Protein AF-A0AAW2FEB3-F1 (afdb_monomer)

Radius of gyration: 21.25 Å; Cα contacts (8 Å, |Δi|>4): 295; chains: 1; bounding box: 50×71×47 Å

Nearest PDB structures (foldseek):
  5yyl-assembly1_A-2  TM=8.323E-01  e=3.373E-07  Apis mellifera
  7asd-assembly1_AA  TM=8.316E-01  e=3.373E-07  Apis mellifera
  5yyl-assembly1_B-2  TM=7.755E-01  e=3.195E-07  Apis mellifera

Structure (mmCIF, N/CA/C/O backbone):
data_AF-A0AAW2FEB3-F1
#
_entry.id   AF-A0AAW2FEB3-F1
#
loop_
_atom_site.group_PDB
_atom_site.id
_atom_site.type_symbol
_atom_site.label_atom_id
_atom_site.label_alt_id
_atom_site.label_comp_id
_atom_site.label_asym_id
_atom_site.label_entity_id
_atom_site.label_seq_id
_atom_site.pdbx_PDB_ins_code
_atom_site.Cartn_x
_atom_site.Cartn_y
_atom_site.Cartn_z
_atom_site.occupancy
_atom_site.B_iso_or_equiv
_atom_site.auth_seq_id
_atom_site.auth_comp_id
_atom_site.auth_asym_id
_atom_site.auth_atom_id
_atom_site.pdbx_PDB_model_num
ATOM 1 N N . MET A 1 1 ? -29.440 -38.783 27.627 1.00 61.59 1 MET A N 1
ATOM 2 C CA . MET A 1 1 ? -28.181 -38.259 27.038 1.00 61.59 1 MET A CA 1
ATOM 3 C C . MET A 1 1 ? -28.229 -38.064 25.518 1.00 61.59 1 MET A C 1
ATOM 5 O O . MET A 1 1 ? -27.729 -37.051 25.059 1.00 61.59 1 MET A O 1
ATOM 9 N N . LYS A 1 2 ? -28.864 -38.948 24.732 1.00 59.03 2 LYS A N 1
ATOM 10 C CA . LYS A 1 2 ? -28.887 -38.877 23.252 1.00 59.03 2 LYS A CA 1
ATOM 11 C C . LYS A 1 2 ? -29.482 -37.581 22.659 1.00 59.03 2 LYS A C 1
ATOM 13 O O . LYS A 1 2 ? -28.965 -37.067 21.678 1.00 59.03 2 LYS A O 1
ATOM 18 N N . TYR A 1 3 ? -30.516 -37.020 23.289 1.00 73.56 3 TYR A N 1
ATOM 19 C CA . TYR A 1 3 ? -31.164 -35.779 22.830 1.00 73.56 3 TYR A CA 1
ATOM 20 C C . TYR A 1 3 ? -30.411 -34.502 23.216 1.00 73.56 3 TYR A C 1
ATOM 22 O O . TYR A 1 3 ? -30.555 -33.488 22.548 1.00 73.56 3 TYR A O 1
ATOM 30 N N . LEU A 1 4 ? -29.564 -34.556 24.248 1.00 72.19 4 LEU A N 1
ATOM 31 C CA . LEU A 1 4 ? -28.765 -33.406 24.680 1.00 72.19 4 LEU A CA 1
ATOM 32 C C . LEU A 1 4 ? -27.744 -33.014 23.601 1.00 72.19 4 LEU A C 1
ATOM 34 O O . LEU A 1 4 ? -27.528 -31.834 23.353 1.00 72.19 4 LEU A O 1
ATOM 38 N N . LEU A 1 5 ? -27.182 -34.016 22.915 1.00 71.50 5 LEU A N 1
ATOM 39 C CA . LEU A 1 5 ? -26.252 -33.822 21.803 1.00 71.50 5 LEU A CA 1
ATOM 40 C C . LEU A 1 5 ? -26.945 -33.183 20.585 1.00 71.50 5 LEU A C 1
ATOM 42 O O . LEU A 1 5 ? -26.387 -32.292 19.957 1.00 71.50 5 LEU A O 1
ATOM 46 N N . LEU A 1 6 ? -28.180 -33.599 20.281 1.00 72.31 6 LEU A N 1
ATOM 47 C CA . LEU A 1 6 ? -28.976 -33.053 19.172 1.00 72.31 6 LEU A CA 1
ATOM 48 C C . LEU A 1 6 ? -29.399 -31.600 19.423 1.00 72.31 6 LEU A C 1
ATOM 50 O O . LEU A 1 6 ? -29.325 -30.776 18.514 1.00 72.31 6 LEU A O 1
ATOM 54 N N . ILE A 1 7 ? -29.780 -31.273 20.661 1.00 77.38 7 ILE A N 1
ATOM 55 C CA . ILE A 1 7 ? -30.139 -29.905 21.060 1.00 77.38 7 ILE A CA 1
ATOM 56 C C . ILE A 1 7 ? -28.916 -28.980 20.951 1.00 77.38 7 ILE A C 1
ATOM 58 O O . ILE A 1 7 ? -29.020 -27.899 20.373 1.00 77.38 7 ILE A O 1
ATOM 62 N N . LEU A 1 8 ? -27.739 -29.431 21.401 1.00 69.56 8 LEU A N 1
ATOM 63 C CA . LEU A 1 8 ? -26.475 -28.699 21.248 1.00 69.56 8 LEU A CA 1
ATOM 64 C C . LEU A 1 8 ? -26.122 -28.433 19.777 1.00 69.56 8 LEU A C 1
ATOM 66 O O . LEU A 1 8 ? -25.775 -27.308 19.436 1.00 69.56 8 LEU A O 1
ATOM 70 N N . VAL A 1 9 ? -26.268 -29.424 18.893 1.00 71.69 9 VAL A N 1
ATOM 71 C CA . VAL A 1 9 ? -25.989 -29.255 17.454 1.00 71.69 9 VAL A CA 1
ATOM 72 C C . VAL A 1 9 ? -26.971 -28.278 16.799 1.00 71.69 9 VAL A C 1
ATOM 74 O O . VAL A 1 9 ? -26.548 -27.410 16.040 1.00 71.69 9 VAL A O 1
ATOM 77 N N . SER A 1 10 ? -28.264 -28.349 17.130 1.00 68.44 10 SER A N 1
ATOM 78 C CA . SER A 1 10 ? -29.254 -27.396 16.603 1.00 68.44 10 SER A CA 1
ATOM 79 C C . SER A 1 10 ? -29.010 -25.956 17.066 1.00 68.44 10 SER A C 1
ATOM 81 O O . SER A 1 10 ? -29.185 -25.026 16.281 1.00 68.44 10 SER A O 1
ATOM 83 N N . ALA A 1 11 ? -28.535 -25.764 18.301 1.00 64.88 11 ALA A N 1
ATOM 84 C CA . ALA A 1 11 ? -28.189 -24.447 18.823 1.00 64.88 11 ALA A CA 1
ATOM 85 C C . ALA A 1 11 ? -26.969 -23.843 18.104 1.00 64.88 11 ALA A C 1
ATOM 87 O O . ALA A 1 11 ? -26.949 -22.641 17.871 1.00 64.88 11 ALA A O 1
ATOM 88 N N . ILE A 1 12 ? -25.994 -24.666 17.692 1.00 62.31 12 ILE A N 1
ATOM 89 C CA . ILE A 1 12 ? -24.826 -24.217 16.910 1.00 62.31 12 ILE A CA 1
ATOM 90 C C . ILE A 1 12 ? -25.238 -23.754 15.506 1.00 62.31 12 ILE A C 1
ATOM 92 O O . ILE A 1 12 ? -24.728 -22.750 15.025 1.00 62.31 12 ILE A O 1
ATOM 96 N N . VAL A 1 13 ? -26.189 -24.439 14.864 1.00 63.31 13 VAL A N 1
ATOM 97 C CA . VAL A 1 13 ? -26.695 -24.056 13.530 1.00 63.31 13 VAL A CA 1
ATOM 98 C C . VAL A 1 13 ? -27.596 -22.814 13.597 1.00 63.31 13 VAL A C 1
ATOM 100 O O . VAL A 1 13 ? -27.619 -22.016 12.666 1.00 63.31 13 VAL A O 1
ATOM 103 N N . ALA A 1 14 ? -28.307 -22.613 14.711 1.00 62.12 14 ALA A N 1
ATOM 104 C CA . ALA A 1 14 ? -29.124 -21.422 14.949 1.00 62.12 14 ALA A CA 1
ATOM 105 C C . ALA A 1 14 ? -28.299 -20.165 15.293 1.00 62.12 14 ALA A C 1
ATOM 107 O O . ALA A 1 14 ? -28.830 -19.054 15.243 1.00 62.12 14 ALA A O 1
ATOM 108 N N . LEU A 1 15 ? -27.004 -20.311 15.601 1.00 60.12 15 LEU A N 1
ATOM 109 C CA . LEU A 1 15 ? -26.054 -19.209 15.782 1.00 60.12 15 LEU A CA 1
ATOM 110 C C . LEU A 1 15 ? -25.613 -18.621 14.424 1.00 60.12 15 LEU A C 1
ATOM 112 O O . LEU A 1 15 ? -24.431 -18.542 14.123 1.00 60.12 15 LEU A O 1
ATOM 116 N N . GLY A 1 16 ? -26.591 -18.168 13.639 1.00 59.41 16 GLY A N 1
ATOM 117 C CA . GLY A 1 16 ? -26.490 -16.979 12.792 1.00 59.41 16 GLY A CA 1
ATOM 118 C C . GLY A 1 16 ? -25.723 -17.075 11.469 1.00 59.41 16 GLY A C 1
ATOM 119 O O . GLY A 1 16 ? -24.513 -17.277 11.425 1.00 59.41 16 GLY A O 1
ATOM 120 N N . ASP A 1 17 ? -26.423 -16.727 10.387 1.00 66.38 17 ASP A N 1
ATOM 121 C CA . ASP A 1 17 ? -25.815 -16.252 9.143 1.00 66.38 17 ASP A CA 1
ATOM 122 C C . ASP A 1 17 ? -24.979 -14.990 9.418 1.00 66.38 17 ASP A C 1
ATOM 124 O O . ASP A 1 17 ? -25.506 -13.880 9.553 1.00 66.38 17 ASP A O 1
ATOM 128 N N . VAL A 1 18 ? -23.655 -15.133 9.486 1.00 69.44 18 VAL A N 1
ATOM 129 C CA . VAL A 1 18 ? -22.745 -13.983 9.480 1.00 69.44 18 VAL A CA 1
ATOM 130 C C . VAL A 1 18 ? -22.786 -13.363 8.084 1.00 69.44 18 VAL A C 1
ATOM 132 O O . VAL A 1 18 ? -22.138 -13.833 7.149 1.00 69.44 18 VAL A O 1
ATOM 135 N N . LYS A 1 19 ? -23.568 -12.292 7.923 1.00 72.94 19 LYS A N 1
ATOM 136 C CA . LYS A 1 19 ? -23.600 -11.516 6.678 1.00 72.94 19 LYS A CA 1
ATOM 137 C C . LYS A 1 19 ? -22.314 -10.704 6.549 1.00 72.94 19 LYS A C 1
ATOM 139 O O . LYS A 1 19 ? -22.147 -9.677 7.203 1.00 72.94 19 LYS A O 1
ATOM 144 N N . LEU A 1 20 ? -21.411 -11.161 5.685 1.00 76.75 20 LEU A N 1
ATOM 145 C CA . LEU A 1 20 ? -20.226 -10.402 5.306 1.00 76.75 20 LEU A CA 1
ATOM 146 C C . LEU A 1 20 ? -20.641 -9.216 4.424 1.00 76.75 20 LEU A C 1
ATOM 148 O O . LEU A 1 20 ? -21.077 -9.401 3.289 1.00 76.75 20 LEU A O 1
ATOM 152 N N . ASN A 1 21 ? -20.489 -7.997 4.938 1.00 85.00 21 ASN A N 1
ATOM 153 C CA . ASN A 1 21 ? -20.654 -6.789 4.137 1.00 85.00 21 ASN A CA 1
ATOM 154 C C . ASN A 1 21 ? -19.343 -6.481 3.400 1.00 85.00 21 ASN A C 1
ATOM 156 O O . ASN A 1 21 ? -18.383 -6.000 4.006 1.00 85.00 21 ASN A O 1
ATOM 160 N N . VAL A 1 22 ? -19.285 -6.785 2.103 1.00 84.50 22 VAL A N 1
ATOM 161 C CA . VAL A 1 22 ? -18.103 -6.516 1.274 1.00 84.50 22 VAL A CA 1
ATOM 162 C C . VAL A 1 22 ? -18.060 -5.027 0.939 1.00 84.50 22 VAL A C 1
ATOM 164 O O . VAL A 1 22 ? -18.806 -4.556 0.087 1.00 84.50 22 VAL A O 1
ATOM 167 N N . VAL A 1 23 ? -17.179 -4.289 1.616 1.00 89.44 23 VAL A N 1
ATOM 168 C CA . VAL A 1 23 ? -17.014 -2.838 1.412 1.00 89.44 23 VAL A CA 1
ATOM 169 C C . VAL A 1 23 ? -16.147 -2.537 0.189 1.00 89.44 23 VAL A C 1
ATOM 171 O O . VAL A 1 23 ? -16.434 -1.609 -0.559 1.00 89.44 23 VAL A O 1
ATOM 174 N N . PHE A 1 24 ? -15.105 -3.339 -0.035 1.00 90.94 24 PHE A N 1
ATOM 175 C CA . PHE A 1 24 ? -14.200 -3.193 -1.169 1.00 90.94 24 PHE A CA 1
ATOM 176 C C . PHE A 1 24 ? -13.858 -4.551 -1.772 1.00 90.94 24 PHE A C 1
ATOM 178 O O . PHE A 1 24 ? -13.817 -5.564 -1.069 1.00 90.94 24 PHE A O 1
ATOM 185 N N . LYS A 1 25 ? -13.592 -4.565 -3.078 1.00 92.69 25 LYS A N 1
ATOM 186 C CA . LYS A 1 25 ? -13.253 -5.772 -3.826 1.00 92.69 25 LYS A CA 1
ATOM 187 C C . LYS A 1 25 ? -12.172 -5.465 -4.852 1.00 92.69 25 LYS A C 1
ATOM 189 O O . LYS A 1 25 ? -12.254 -4.457 -5.550 1.00 92.69 25 LYS A O 1
ATOM 194 N N . TRP A 1 26 ? -11.218 -6.384 -4.970 1.00 94.44 26 TRP A N 1
ATOM 195 C CA . TRP A 1 26 ? -10.173 -6.335 -5.981 1.00 94.44 26 TRP A CA 1
ATOM 196 C C . TRP A 1 26 ? -10.011 -7.667 -6.702 1.00 94.44 26 TRP A C 1
ATOM 198 O O . TRP A 1 26 ? -10.080 -8.723 -6.078 1.00 94.44 26 TRP A O 1
ATOM 208 N N . ASN A 1 27 ? -9.739 -7.599 -8.003 1.00 93.44 27 ASN A N 1
ATOM 209 C CA . ASN A 1 27 ? -9.206 -8.714 -8.786 1.00 93.44 27 ASN A CA 1
ATOM 210 C C . ASN A 1 27 ? -7.672 -8.755 -8.697 1.00 93.44 27 ASN A C 1
ATOM 212 O O . ASN A 1 27 ? -7.081 -9.828 -8.672 1.00 93.44 27 ASN A O 1
ATOM 216 N N . TYR A 1 28 ? -7.034 -7.583 -8.651 1.00 94.69 28 TYR A N 1
ATOM 217 C CA . TYR A 1 28 ? -5.596 -7.416 -8.454 1.00 94.69 28 TYR A CA 1
ATOM 218 C C . TYR A 1 28 ? -5.294 -6.005 -7.943 1.00 94.69 28 TYR A C 1
ATOM 220 O O . TYR A 1 28 ? -6.057 -5.068 -8.189 1.00 94.69 28 TYR A O 1
ATOM 228 N N . ALA A 1 29 ? -4.171 -5.852 -7.243 1.00 94.69 29 ALA A N 1
ATOM 229 C CA . ALA A 1 29 ? -3.711 -4.548 -6.791 1.00 94.69 29 ALA A CA 1
ATOM 230 C C . ALA A 1 29 ? -3.182 -3.724 -7.973 1.00 94.69 29 ALA A C 1
ATOM 232 O O . ALA A 1 29 ? -2.371 -4.202 -8.764 1.00 94.69 29 ALA A O 1
ATOM 233 N N . ASN A 1 30 ? -3.624 -2.473 -8.062 1.00 96.12 30 ASN A N 1
ATOM 234 C CA . ASN A 1 30 ? -3.063 -1.459 -8.948 1.00 96.12 30 ASN A CA 1
ATOM 235 C C . ASN A 1 30 ? -2.950 -0.144 -8.173 1.00 96.12 30 ASN A C 1
ATOM 237 O O . ASN A 1 30 ? -3.667 0.061 -7.193 1.00 96.12 30 ASN A O 1
ATOM 241 N N . PHE A 1 31 ? -2.060 0.738 -8.610 1.00 96.88 31 PHE A N 1
ATOM 242 C CA . PHE A 1 31 ? -1.681 1.925 -7.857 1.00 96.88 31 PHE A CA 1
ATOM 243 C C . PHE A 1 31 ? -2.087 3.215 -8.564 1.00 96.88 31 PHE A C 1
ATOM 245 O O . PHE A 1 31 ? -2.297 3.244 -9.776 1.00 96.88 31 PHE A O 1
ATOM 252 N N . THR A 1 32 ? -2.186 4.299 -7.799 1.00 97.19 32 THR A N 1
ATOM 253 C CA . THR A 1 32 ? -2.240 5.647 -8.365 1.00 97.19 32 THR A CA 1
ATOM 254 C C . THR A 1 32 ? -0.837 6.051 -8.813 1.00 97.19 32 THR A C 1
ATOM 256 O O . THR A 1 32 ? 0.020 6.377 -7.988 1.00 97.19 32 THR A O 1
ATOM 259 N N . TRP A 1 33 ? -0.599 5.998 -10.118 1.00 95.88 33 TRP A N 1
ATOM 260 C CA . TRP A 1 33 ? 0.673 6.362 -10.738 1.00 95.88 33 TRP A CA 1
ATOM 261 C C . TRP A 1 33 ? 0.741 7.871 -11.010 1.00 95.88 33 TRP A C 1
ATOM 263 O O . TRP A 1 33 ? -0.265 8.483 -11.360 1.00 95.88 33 TRP A O 1
ATOM 273 N N . GLU A 1 34 ? 1.926 8.463 -10.866 1.00 94.88 34 GLU A N 1
ATOM 274 C CA . GLU A 1 34 ? 2.209 9.866 -11.211 1.00 94.88 34 GLU A CA 1
ATOM 275 C C . GLU A 1 34 ? 2.107 10.096 -12.720 1.00 94.88 34 GLU A C 1
ATOM 277 O O . GLU A 1 34 ? 1.668 11.154 -13.165 1.00 94.88 34 GLU A O 1
ATOM 282 N N . SER A 1 35 ? 2.491 9.092 -13.511 1.00 95.69 35 SER A N 1
ATOM 283 C CA . SER A 1 35 ? 2.343 9.108 -14.959 1.00 95.69 35 SER A CA 1
ATOM 284 C C . SER A 1 35 ? 2.271 7.694 -15.537 1.00 95.69 35 SER A C 1
ATOM 286 O O . SER A 1 35 ? 2.586 6.699 -14.874 1.00 95.69 35 SER A O 1
ATOM 288 N N . ARG A 1 36 ? 1.870 7.594 -16.808 1.00 95.06 36 ARG A N 1
ATOM 289 C CA . ARG A 1 36 ? 1.859 6.315 -17.530 1.00 95.06 36 ARG A CA 1
ATOM 290 C C . ARG A 1 36 ? 3.272 5.759 -17.707 1.00 95.06 36 ARG A C 1
ATOM 292 O O . ARG A 1 36 ? 3.463 4.550 -17.654 1.00 95.06 36 ARG A O 1
ATOM 299 N N . GLU A 1 37 ? 4.254 6.632 -17.880 1.00 96.69 37 GLU A N 1
ATOM 300 C CA . GLU A 1 37 ? 5.667 6.286 -18.026 1.00 96.69 37 GLU A CA 1
ATOM 301 C C . GLU A 1 37 ? 6.220 5.695 -16.726 1.00 96.69 37 GLU A C 1
ATOM 303 O O . GLU A 1 37 ? 6.933 4.697 -16.777 1.00 96.69 37 GLU A O 1
ATOM 308 N N . GLN A 1 38 ? 5.837 6.241 -15.563 1.00 95.00 38 GLN A N 1
ATOM 309 C CA . GLN A 1 38 ? 6.195 5.668 -14.260 1.00 95.00 38 GLN A CA 1
ATOM 310 C C . GLN A 1 38 ? 5.660 4.236 -14.121 1.00 95.00 38 GLN A C 1
ATOM 312 O O . GLN A 1 38 ? 6.401 3.328 -13.739 1.00 95.00 38 GLN A O 1
ATOM 317 N N . MET A 1 39 ? 4.384 4.027 -14.465 1.00 94.62 39 MET A N 1
ATOM 318 C CA . MET A 1 39 ? 3.767 2.700 -14.458 1.00 94.62 39 MET A CA 1
ATOM 319 C C . MET A 1 39 ? 4.501 1.747 -15.403 1.00 94.62 39 MET A C 1
ATOM 321 O O . MET A 1 39 ? 4.854 0.638 -15.005 1.00 94.62 39 MET A O 1
ATOM 325 N N . GLN A 1 40 ? 4.738 2.173 -16.645 1.00 96.38 40 GLN A N 1
ATOM 326 C CA . GLN A 1 40 ? 5.371 1.333 -17.656 1.00 96.38 40 GLN A CA 1
ATOM 327 C C . GLN A 1 40 ? 6.800 0.963 -17.248 1.00 96.38 40 GLN A C 1
ATOM 329 O O . GLN A 1 40 ? 7.149 -0.210 -17.279 1.00 96.38 40 GLN A O 1
ATOM 334 N N . ALA A 1 41 ? 7.585 1.914 -16.736 1.00 94.50 41 ALA A N 1
ATOM 335 C CA . ALA A 1 41 ? 8.925 1.644 -16.222 1.00 94.50 41 ALA A CA 1
ATOM 336 C C . ALA A 1 41 ? 8.918 0.641 -15.053 1.00 94.50 41 ALA A C 1
ATOM 338 O O . ALA A 1 41 ? 9.809 -0.205 -14.949 1.00 94.50 41 ALA A O 1
ATOM 339 N N . ALA A 1 42 ? 7.911 0.696 -14.174 1.00 93.50 42 ALA A N 1
ATOM 340 C CA . ALA A 1 42 ? 7.758 -0.275 -13.093 1.00 93.50 42 ALA A CA 1
ATOM 341 C C . ALA A 1 42 ? 7.413 -1.681 -13.616 1.00 93.50 42 ALA A C 1
ATOM 343 O O . ALA A 1 42 ? 7.921 -2.665 -13.078 1.00 93.50 42 ALA A O 1
ATOM 344 N N . VAL A 1 43 ? 6.592 -1.783 -14.667 1.00 95.06 43 VAL A N 1
ATOM 345 C CA . VAL A 1 43 ? 6.297 -3.056 -15.347 1.00 95.06 43 VAL A CA 1
ATOM 346 C C . VAL A 1 43 ? 7.547 -3.601 -16.038 1.00 95.06 43 VAL A C 1
ATOM 348 O O . VAL A 1 43 ? 7.923 -4.746 -15.799 1.00 95.06 43 VAL A O 1
ATOM 351 N N . ASP A 1 44 ? 8.226 -2.773 -16.832 1.00 95.50 44 ASP A N 1
ATOM 352 C CA . ASP A 1 44 ? 9.384 -3.168 -17.643 1.00 95.50 44 ASP A CA 1
ATOM 353 C C . ASP A 1 44 ? 10.575 -3.598 -16.775 1.00 95.50 44 ASP A C 1
ATOM 355 O O . ASP A 1 44 ? 11.289 -4.544 -17.103 1.00 95.50 44 ASP A O 1
ATOM 359 N N . SER A 1 45 ? 10.764 -2.947 -15.623 1.00 92.31 45 SER A N 1
ATOM 360 C CA . SER A 1 45 ? 11.779 -3.331 -14.631 1.00 92.31 45 SER A CA 1
ATOM 361 C C . SER A 1 45 ? 11.393 -4.547 -13.778 1.00 92.31 45 SER A C 1
ATOM 363 O O . SER A 1 45 ? 12.200 -5.011 -12.972 1.00 92.31 45 SER A O 1
ATOM 365 N N . GLY A 1 46 ? 10.159 -5.051 -13.897 1.00 91.31 46 GLY A N 1
ATOM 366 C CA . GLY A 1 46 ? 9.617 -6.110 -13.044 1.00 91.31 46 GLY A CA 1
ATOM 367 C C . GLY A 1 46 ? 9.335 -5.675 -11.600 1.00 91.31 46 GLY A C 1
ATOM 368 O O . GLY A 1 46 ? 9.021 -6.515 -10.755 1.00 91.31 46 GLY A O 1
ATOM 369 N N . ASN A 1 47 ? 9.430 -4.377 -11.290 1.00 90.94 47 ASN A N 1
ATOM 370 C CA . ASN A 1 47 ? 9.126 -3.836 -9.964 1.00 90.94 47 ASN A CA 1
ATOM 371 C C . ASN A 1 47 ? 7.612 -3.755 -9.689 1.00 90.94 47 ASN A C 1
ATOM 373 O O . ASN A 1 47 ? 7.200 -3.664 -8.533 1.00 90.94 47 ASN A O 1
ATOM 377 N N . TYR A 1 48 ? 6.783 -3.850 -10.728 1.00 94.31 48 TYR A N 1
ATOM 378 C CA . TYR A 1 48 ? 5.341 -4.017 -10.620 1.00 94.31 48 TYR A CA 1
ATOM 379 C C . TYR A 1 48 ? 4.856 -5.224 -11.425 1.00 94.31 48 TYR A C 1
ATOM 381 O O . TYR A 1 48 ? 5.037 -5.317 -12.635 1.00 94.31 48 TYR A O 1
ATOM 389 N N . SER A 1 49 ? 4.196 -6.144 -10.727 1.00 93.88 49 SER A N 1
ATOM 390 C CA . SER A 1 49 ? 3.469 -7.267 -11.298 1.00 93.88 49 SER A CA 1
ATOM 391 C C . SER A 1 49 ? 2.186 -7.480 -10.490 1.00 93.88 49 SER A C 1
ATOM 393 O O . SER A 1 49 ? 2.275 -7.752 -9.287 1.00 93.88 49 SER A O 1
ATOM 395 N N . PRO A 1 50 ? 0.996 -7.418 -11.117 1.00 90.69 50 PRO A N 1
ATOM 396 C CA . PRO A 1 50 ? -0.277 -7.633 -10.426 1.00 90.69 50 PRO A CA 1
ATOM 397 C C . PRO A 1 50 ? -0.346 -8.957 -9.653 1.00 90.69 50 PRO A C 1
ATOM 399 O O . PRO A 1 50 ? -0.928 -9.014 -8.577 1.00 90.69 50 PRO A O 1
ATOM 402 N N . LEU A 1 51 ? 0.302 -10.010 -10.168 1.00 89.12 51 LEU A N 1
ATOM 403 C CA . LEU A 1 51 ? 0.340 -11.337 -9.542 1.00 89.12 51 LEU A CA 1
ATOM 404 C C . LEU A 1 51 ? 1.247 -11.407 -8.306 1.00 89.12 51 LEU A C 1
ATOM 406 O O . LEU A 1 51 ? 1.108 -12.318 -7.497 1.00 89.12 51 LEU A O 1
ATOM 410 N N . ARG A 1 52 ? 2.197 -10.475 -8.175 1.00 89.31 52 ARG A N 1
ATOM 411 C CA . ARG A 1 52 ? 3.151 -10.425 -7.055 1.00 89.31 52 ARG A CA 1
ATOM 412 C C . ARG A 1 52 ? 2.776 -9.375 -6.009 1.00 89.31 52 ARG A C 1
ATOM 414 O O . ARG A 1 52 ? 3.215 -9.484 -4.870 1.00 89.31 52 ARG A O 1
ATOM 421 N N . SER A 1 53 ? 1.931 -8.410 -6.375 1.00 92.06 53 SER A N 1
ATOM 422 C CA . SER A 1 53 ? 1.378 -7.381 -5.487 1.00 92.06 53 SER A CA 1
ATOM 423 C C . SER A 1 53 ? 0.205 -7.917 -4.658 1.00 92.06 53 SER A C 1
ATOM 425 O O . SER A 1 53 ? -0.945 -7.515 -4.842 1.00 92.06 53 SER A O 1
ATOM 427 N N . LEU A 1 54 ? 0.487 -8.856 -3.754 1.00 91.12 54 LEU A N 1
ATOM 428 C CA . LEU A 1 54 ? -0.529 -9.467 -2.898 1.00 91.12 54 LEU A CA 1
ATOM 429 C C . LEU A 1 54 ? -0.859 -8.581 -1.693 1.00 91.12 54 LEU A C 1
ATOM 431 O O . LEU A 1 54 ? 0.037 -8.092 -1.011 1.00 91.12 54 LEU A O 1
ATOM 435 N N . MET A 1 55 ? -2.151 -8.417 -1.412 1.00 91.69 55 MET A N 1
ATOM 436 C CA . MET A 1 55 ? -2.651 -7.665 -0.259 1.00 91.69 55 MET A CA 1
ATOM 437 C C . MET A 1 55 ? -2.739 -8.584 0.963 1.00 91.69 55 MET A C 1
ATOM 439 O O . MET A 1 55 ? -3.400 -9.619 0.895 1.00 91.69 55 MET A O 1
ATOM 443 N N . TYR A 1 56 ? -2.048 -8.233 2.051 1.00 88.38 56 TYR A N 1
ATOM 444 C CA . TYR A 1 56 ? -1.899 -9.100 3.232 1.00 88.38 56 TYR A CA 1
ATOM 445 C C . TYR A 1 56 ? -2.760 -8.660 4.411 1.00 88.38 56 TYR A C 1
ATOM 447 O O . TYR A 1 56 ? -3.367 -9.498 5.074 1.00 88.38 56 TYR A O 1
ATOM 455 N N . ASP A 1 57 ? -2.786 -7.361 4.687 1.00 86.81 57 ASP A N 1
ATOM 456 C CA . ASP A 1 57 ? -3.474 -6.779 5.834 1.00 86.81 57 ASP A CA 1
ATOM 457 C C . ASP A 1 57 ? -4.245 -5.531 5.405 1.00 86.81 57 ASP A C 1
ATOM 459 O O . ASP A 1 57 ? -3.853 -4.841 4.456 1.00 86.81 57 ASP A O 1
ATOM 463 N N . ALA A 1 58 ? -5.341 -5.257 6.109 1.00 90.62 58 ALA A N 1
ATOM 464 C CA . ALA A 1 58 ? -6.213 -4.123 5.858 1.00 90.62 58 ALA A CA 1
ATOM 465 C C . ALA A 1 58 ? -6.696 -3.515 7.179 1.00 90.62 58 ALA A C 1
ATOM 467 O O . ALA A 1 58 ? -7.456 -4.142 7.916 1.00 90.62 58 ALA A O 1
ATOM 468 N N . THR A 1 59 ? -6.322 -2.262 7.436 1.00 89.06 59 THR A N 1
ATOM 469 C CA . THR A 1 59 ? -6.661 -1.558 8.681 1.00 89.06 59 THR A CA 1
ATOM 470 C C . THR A 1 59 ? -7.317 -0.225 8.373 1.00 89.06 59 THR A C 1
ATOM 472 O O . THR A 1 59 ? -6.745 0.625 7.689 1.00 89.06 59 THR A O 1
ATOM 475 N N . LYS A 1 60 ? -8.523 -0.014 8.903 1.00 89.44 60 LYS A N 1
ATOM 476 C CA . LYS A 1 60 ? -9.200 1.282 8.842 1.00 89.44 60 LYS A CA 1
ATOM 477 C C . LYS A 1 60 ? -8.709 2.170 9.983 1.00 89.44 60 LYS A C 1
ATOM 479 O O . LYS A 1 60 ? -8.769 1.771 11.140 1.00 89.44 60 LYS A O 1
ATOM 484 N N . ALA A 1 61 ? -8.250 3.368 9.649 1.00 84.81 61 ALA A N 1
ATOM 485 C CA . ALA A 1 61 ? -7.951 4.415 10.610 1.00 84.81 61 ALA A CA 1
ATOM 486 C C . ALA A 1 61 ? -9.208 5.218 10.966 1.00 84.81 61 ALA A C 1
ATOM 488 O O . ALA A 1 61 ? -10.168 5.283 10.192 1.00 84.81 61 ALA A O 1
ATOM 489 N N . ASP A 1 62 ? -9.176 5.884 12.119 1.00 82.94 62 ASP A N 1
ATOM 490 C CA . ASP A 1 62 ? -10.309 6.676 12.613 1.00 82.94 62 ASP A CA 1
ATOM 491 C C . ASP A 1 62 ? -10.633 7.881 11.716 1.00 82.94 62 ASP A C 1
ATOM 493 O O . ASP A 1 62 ? -11.772 8.340 11.681 1.00 82.94 62 ASP A O 1
ATOM 497 N N . ASP A 1 63 ? -9.660 8.364 10.936 1.00 84.06 63 ASP A N 1
ATOM 498 C CA . ASP A 1 63 ? -9.871 9.411 9.928 1.00 84.06 63 ASP A CA 1
ATOM 499 C C . ASP A 1 63 ? -10.545 8.906 8.638 1.00 84.06 63 ASP A C 1
ATOM 501 O O . ASP A 1 63 ? -10.743 9.667 7.692 1.00 84.06 63 ASP A O 1
ATOM 505 N N . GLY A 1 64 ? -10.911 7.624 8.595 1.00 88.25 64 GLY A N 1
ATOM 506 C CA . GLY A 1 64 ? -11.630 6.996 7.495 1.00 88.25 64 GLY A CA 1
ATOM 507 C C . GLY A 1 64 ? -10.738 6.362 6.432 1.00 88.25 64 GLY A C 1
ATOM 508 O O . GLY A 1 64 ? -11.255 5.599 5.613 1.00 88.25 64 GLY A O 1
ATOM 509 N N . ARG A 1 65 ? -9.420 6.600 6.449 1.00 92.50 65 ARG A N 1
ATOM 510 C CA . ARG A 1 65 ? -8.498 5.958 5.501 1.00 92.50 65 ARG A CA 1
ATOM 511 C C . ARG A 1 65 ? -8.394 4.465 5.784 1.00 92.50 65 ARG A C 1
ATOM 513 O O . ARG A 1 65 ? -8.354 4.041 6.935 1.00 92.50 65 ARG A O 1
ATOM 520 N N . VAL A 1 66 ? -8.299 3.663 4.729 1.00 94.00 66 VAL A N 1
ATOM 521 C CA . VAL A 1 66 ? -8.047 2.222 4.839 1.00 94.00 66 VAL A CA 1
ATOM 522 C C . VAL A 1 66 ? -6.654 1.936 4.317 1.00 94.00 66 VAL A C 1
ATOM 524 O O . VAL A 1 66 ? -6.379 2.170 3.144 1.00 94.00 66 VAL A O 1
ATOM 527 N N . PHE A 1 67 ? -5.785 1.464 5.201 1.00 93.75 67 PHE A N 1
ATOM 528 C CA . PHE A 1 67 ? -4.417 1.071 4.906 1.00 93.75 67 PHE A CA 1
ATOM 529 C C . PHE A 1 67 ? -4.385 -0.375 4.444 1.00 93.75 67 PHE A C 1
ATOM 531 O O . PHE A 1 67 ? -4.992 -1.225 5.084 1.00 93.75 67 PHE A O 1
ATOM 538 N N . ILE A 1 68 ? -3.653 -0.638 3.369 1.00 94.31 68 ILE A N 1
ATOM 539 C CA . ILE A 1 68 ? -3.425 -1.962 2.803 1.00 94.31 68 ILE A CA 1
ATOM 540 C C . ILE A 1 68 ? -1.921 -2.227 2.790 1.00 94.31 68 ILE A C 1
ATOM 542 O O . ILE A 1 68 ? -1.136 -1.366 2.374 1.00 94.31 68 ILE A O 1
ATOM 546 N N . THR A 1 69 ? -1.513 -3.415 3.234 1.00 91.94 69 THR A N 1
ATOM 547 C CA . THR A 1 69 ? -0.115 -3.858 3.175 1.00 91.94 69 THR A CA 1
ATOM 548 C C . THR A 1 69 ? 0.109 -4.794 1.996 1.00 91.94 69 THR A C 1
ATOM 550 O O . THR A 1 69 ? -0.703 -5.681 1.727 1.00 91.94 69 THR A O 1
ATOM 553 N N . LEU A 1 70 ? 1.218 -4.585 1.286 1.00 92.56 70 LEU A N 1
ATOM 554 C CA . LEU A 1 70 ? 1.616 -5.394 0.136 1.00 92.56 70 LEU A CA 1
ATOM 555 C C . LEU A 1 70 ? 3.099 -5.789 0.272 1.00 92.56 70 LEU A C 1
ATOM 557 O O . LEU A 1 70 ? 3.981 -5.121 -0.268 1.00 92.56 70 LEU A O 1
ATOM 561 N N . PRO A 1 71 ? 3.429 -6.820 1.061 1.00 86.69 71 PRO A N 1
ATOM 562 C CA . PRO A 1 71 ? 4.816 -7.205 1.291 1.00 86.69 71 PRO A CA 1
ATOM 563 C C . PRO A 1 71 ? 5.517 -7.708 0.016 1.00 86.69 71 PRO A C 1
ATOM 565 O O . PRO A 1 71 ? 4.898 -8.261 -0.893 1.00 86.69 71 PRO A O 1
ATOM 568 N N . LYS A 1 72 ? 6.847 -7.560 -0.041 1.00 83.50 72 LYS A N 1
ATOM 569 C CA . LYS A 1 72 ? 7.708 -8.062 -1.135 1.00 83.50 72 LYS A CA 1
ATOM 570 C C . LYS A 1 72 ? 8.146 -9.510 -0.884 1.00 83.50 72 LYS A C 1
ATOM 572 O O . LYS A 1 72 ? 9.335 -9.819 -0.928 1.00 83.50 72 LYS A O 1
ATOM 577 N N . GLU A 1 73 ? 7.206 -10.398 -0.564 1.00 72.69 73 GLU A N 1
ATOM 578 C CA . GLU A 1 73 ? 7.532 -11.778 -0.163 1.00 72.69 73 GLU A CA 1
ATOM 579 C C . GLU A 1 73 ? 8.182 -12.592 -1.295 1.00 72.69 73 GLU A C 1
ATOM 581 O O . GLU A 1 73 ? 9.112 -13.356 -1.055 1.00 72.69 73 GLU A O 1
ATOM 586 N N . PHE A 1 74 ? 7.775 -12.352 -2.545 1.00 74.44 74 PHE A N 1
ATOM 587 C CA . PHE A 1 74 ? 8.302 -13.045 -3.730 1.00 74.44 74 PHE A CA 1
ATOM 588 C C . PHE A 1 74 ? 9.412 -12.269 -4.464 1.00 74.44 74 PHE A C 1
ATOM 590 O O . PHE A 1 74 ? 9.681 -12.523 -5.642 1.00 74.44 74 PHE A O 1
ATOM 597 N N . GLY A 1 75 ? 10.050 -11.306 -3.790 1.00 78.06 75 GLY A N 1
ATOM 598 C CA . GLY A 1 75 ? 11.038 -10.407 -4.392 1.00 78.06 75 GLY A CA 1
ATOM 599 C C . GLY A 1 75 ? 10.396 -9.216 -5.123 1.00 78.06 75 GLY A C 1
ATOM 600 O O . GLY A 1 75 ? 9.332 -8.748 -4.708 1.00 78.06 75 GLY A O 1
ATOM 601 N N . PRO A 1 76 ? 11.033 -8.677 -6.182 1.00 83.06 76 PRO A N 1
ATOM 602 C CA . PRO A 1 76 ? 10.470 -7.584 -6.976 1.00 83.06 76 PRO A CA 1
ATOM 603 C C . PRO A 1 76 ? 9.090 -7.935 -7.550 1.00 83.06 76 PRO A C 1
ATOM 605 O O . PRO A 1 76 ? 8.806 -9.100 -7.852 1.00 83.06 76 PRO A O 1
ATOM 608 N N . GLY A 1 77 ? 8.237 -6.919 -7.691 1.00 88.25 77 GLY A N 1
ATOM 609 C CA . GLY A 1 77 ? 6.878 -7.066 -8.221 1.00 88.25 77 GLY A CA 1
ATOM 610 C C . GLY A 1 77 ? 5.817 -6.287 -7.446 1.00 88.25 77 GLY A C 1
ATOM 611 O O . GLY A 1 77 ? 4.702 -6.141 -7.943 1.00 88.25 77 GLY A O 1
ATOM 612 N N . THR A 1 78 ? 6.167 -5.759 -6.273 1.00 92.19 78 THR A N 1
ATOM 613 C CA . THR A 1 78 ? 5.303 -4.867 -5.496 1.00 92.19 78 THR A CA 1
ATOM 614 C C . THR A 1 78 ? 5.943 -3.484 -5.379 1.00 92.19 78 THR A C 1
ATOM 616 O O . THR A 1 78 ? 6.924 -3.337 -4.648 1.00 92.19 78 THR A O 1
ATOM 619 N N . PRO A 1 79 ? 5.421 -2.455 -6.064 1.00 92.00 79 PRO A N 1
ATOM 620 C CA . PRO A 1 79 ? 6.090 -1.162 -6.168 1.00 92.00 79 PRO A CA 1
ATOM 621 C C . PRO A 1 79 ? 5.955 -0.322 -4.890 1.00 92.00 79 PRO A C 1
ATOM 623 O O . PRO A 1 79 ? 6.844 0.473 -4.606 1.00 92.00 79 PRO A O 1
ATOM 626 N N . ALA A 1 80 ? 4.898 -0.527 -4.093 1.00 92.69 80 ALA A N 1
ATOM 627 C CA . ALA A 1 80 ? 4.704 0.107 -2.790 1.00 92.69 80 ALA A CA 1
ATOM 628 C C . ALA A 1 80 ? 4.156 -0.898 -1.771 1.00 92.69 80 ALA A C 1
ATOM 630 O O . ALA A 1 80 ? 3.160 -1.568 -2.038 1.00 92.69 80 ALA A O 1
ATOM 631 N N . THR A 1 81 ? 4.792 -1.000 -0.600 1.00 90.12 81 THR A N 1
ATOM 632 C CA . THR A 1 81 ? 4.444 -2.022 0.407 1.00 90.12 81 THR A CA 1
ATOM 633 C C . THR A 1 81 ? 3.392 -1.575 1.414 1.00 90.12 81 THR A C 1
ATOM 635 O O . THR A 1 81 ? 2.889 -2.381 2.192 1.00 90.12 81 THR A O 1
ATOM 638 N N . LEU A 1 82 ? 3.075 -0.284 1.419 1.00 92.25 82 LEU A N 1
ATOM 639 C CA . LEU A 1 82 ? 2.023 0.315 2.226 1.00 92.25 82 LEU A CA 1
ATOM 640 C C . LEU A 1 82 ? 1.305 1.354 1.380 1.00 92.25 82 LEU A C 1
ATOM 642 O O . LEU A 1 82 ? 1.936 2.247 0.809 1.00 92.25 82 LEU A O 1
ATOM 646 N N . ALA A 1 83 ? -0.012 1.233 1.321 1.00 95.50 83 ALA A N 1
ATOM 647 C CA . ALA A 1 83 ? -0.862 2.122 0.558 1.00 95.50 83 ALA A CA 1
ATOM 648 C C . ALA A 1 83 ? -2.176 2.381 1.293 1.00 95.50 83 ALA A C 1
ATOM 650 O O . ALA A 1 83 ? -2.545 1.647 2.207 1.00 95.50 83 ALA A O 1
ATOM 651 N N . THR A 1 84 ? -2.891 3.419 0.882 1.00 96.94 84 THR A N 1
ATOM 652 C CA . THR A 1 84 ? -4.274 3.674 1.278 1.00 96.94 84 THR A CA 1
ATOM 653 C C . THR A 1 84 ? -5.219 3.441 0.108 1.00 96.94 84 THR A C 1
ATOM 655 O O . THR A 1 84 ? -4.859 3.704 -1.037 1.00 96.94 84 THR A O 1
ATOM 658 N N . VAL A 1 85 ? -6.440 2.989 0.376 1.00 97.19 85 VAL A N 1
ATOM 659 C CA . VAL A 1 85 ? -7.490 2.879 -0.649 1.00 97.19 85 VAL A CA 1
ATOM 660 C C . VAL A 1 85 ? -7.857 4.279 -1.156 1.00 97.19 85 VAL A C 1
ATOM 662 O O . VAL A 1 85 ? -8.194 5.152 -0.356 1.00 97.19 85 VAL A O 1
ATOM 665 N N . SER A 1 86 ? -7.769 4.499 -2.470 1.00 96.69 86 SER A N 1
ATOM 666 C CA . SER A 1 86 ? -8.199 5.748 -3.113 1.00 96.69 86 SER A CA 1
ATOM 667 C C . SER A 1 86 ? -9.685 5.709 -3.491 1.00 96.69 86 SER A C 1
ATOM 669 O O . SER A 1 86 ? -10.363 4.698 -3.327 1.00 96.69 86 SER A O 1
ATOM 671 N N . ASN A 1 87 ? -10.190 6.811 -4.039 1.00 95.75 87 ASN A N 1
ATOM 672 C CA . ASN A 1 87 ? -11.526 6.917 -4.628 1.00 95.75 87 ASN A CA 1
ATOM 673 C C . ASN A 1 87 ? -11.535 6.740 -6.161 1.00 95.75 87 ASN A C 1
ATOM 675 O O . ASN A 1 87 ? -12.540 7.046 -6.797 1.00 95.75 87 ASN A O 1
ATOM 679 N N . ILE A 1 88 ? -10.426 6.298 -6.762 1.00 96.75 88 ILE A N 1
ATOM 680 C CA . ILE A 1 88 ? -10.287 6.161 -8.215 1.00 96.75 88 ILE A CA 1
ATOM 681 C C . ILE A 1 88 ? -10.543 4.707 -8.600 1.00 96.75 88 ILE A C 1
ATOM 683 O O . ILE A 1 88 ? -9.845 3.814 -8.125 1.00 96.75 88 ILE A O 1
ATOM 687 N N . GLU A 1 89 ? -11.510 4.456 -9.478 1.00 96.25 89 GLU A N 1
ATOM 688 C CA . GLU A 1 89 ? -11.753 3.113 -10.005 1.00 96.25 89 GLU A CA 1
ATOM 689 C C . GLU A 1 89 ? -10.707 2.723 -11.051 1.00 96.25 89 GLU A C 1
ATOM 691 O O . GLU A 1 89 ? -10.392 3.473 -11.975 1.00 96.25 89 GLU A O 1
ATOM 696 N N . GLY A 1 90 ? -10.173 1.515 -10.904 1.00 93.69 90 GLY A N 1
ATOM 697 C CA . GLY A 1 90 ? -9.308 0.874 -11.875 1.00 93.69 90 GLY A CA 1
ATOM 698 C C . GLY A 1 90 ? -9.873 -0.469 -12.339 1.00 93.69 90 GLY A C 1
ATOM 699 O O . GLY A 1 90 ? -10.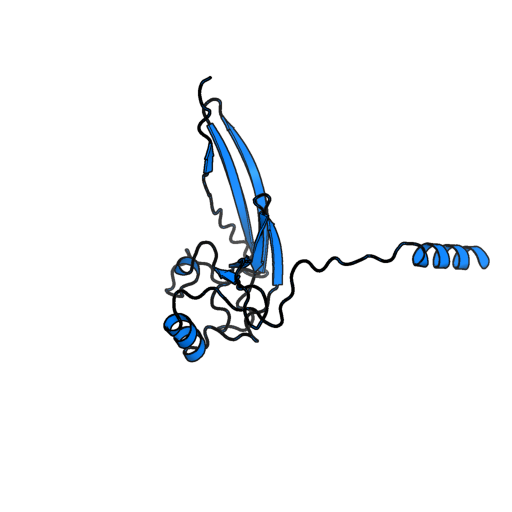805 -1.011 -11.743 1.00 93.69 90 GLY A O 1
ATOM 700 N N . PRO A 1 91 ? -9.262 -1.074 -13.368 1.00 91.00 91 PRO A N 1
ATOM 701 C CA . PRO A 1 91 ? -9.715 -2.350 -13.934 1.00 91.00 91 PRO A CA 1
ATOM 702 C C . PRO A 1 91 ? -9.690 -3.520 -12.933 1.00 91.00 91 PRO A C 1
ATOM 704 O O . PRO A 1 91 ? -10.408 -4.504 -13.097 1.00 91.00 91 PRO A O 1
ATOM 707 N N . GLY A 1 92 ? -8.867 -3.414 -11.887 1.00 90.81 92 GLY A N 1
ATOM 708 C CA . GLY A 1 92 ? -8.749 -4.407 -10.823 1.00 90.81 92 GLY A CA 1
ATOM 709 C C . GLY A 1 92 ? -9.536 -4.083 -9.553 1.00 90.81 92 GLY A C 1
ATOM 710 O O . GLY A 1 92 ? -9.481 -4.895 -8.640 1.00 90.81 92 GLY A O 1
ATOM 711 N N . GLY A 1 93 ? -10.228 -2.943 -9.467 1.00 95.06 93 GLY A N 1
ATOM 712 C CA . GLY A 1 93 ? -10.791 -2.380 -8.230 1.00 95.06 93 GLY A CA 1
ATOM 713 C C . GLY A 1 93 ? -10.278 -0.958 -7.972 1.00 95.06 93 GLY A C 1
ATOM 714 O O . GLY A 1 93 ? -9.600 -0.379 -8.824 1.00 95.06 93 GLY A O 1
ATOM 715 N N . LEU A 1 94 ? -10.589 -0.384 -6.805 1.00 97.56 94 LEU A N 1
ATOM 716 C CA . LEU A 1 94 ? -10.123 0.961 -6.439 1.00 97.56 94 LEU A CA 1
ATOM 717 C C . LEU A 1 94 ? -8.591 1.031 -6.419 1.00 97.56 94 LEU A C 1
ATOM 719 O O . LEU A 1 94 ? -7.928 0.164 -5.860 1.00 97.56 94 LEU A O 1
ATOM 723 N N . LEU A 1 95 ? -7.993 2.063 -6.996 1.00 97.75 95 LEU A N 1
ATOM 724 C CA . LEU A 1 95 ? -6.540 2.185 -6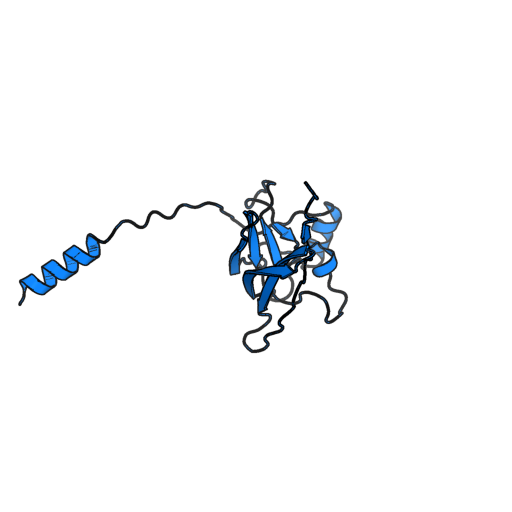.998 1.00 97.75 95 LEU A CA 1
ATOM 725 C C . LEU A 1 95 ? -6.008 2.381 -5.574 1.00 97.75 95 LEU A C 1
ATOM 727 O O . LEU A 1 95 ? -6.653 2.996 -4.722 1.00 97.75 95 LEU A O 1
ATOM 731 N N . LEU A 1 96 ? -4.811 1.868 -5.324 1.00 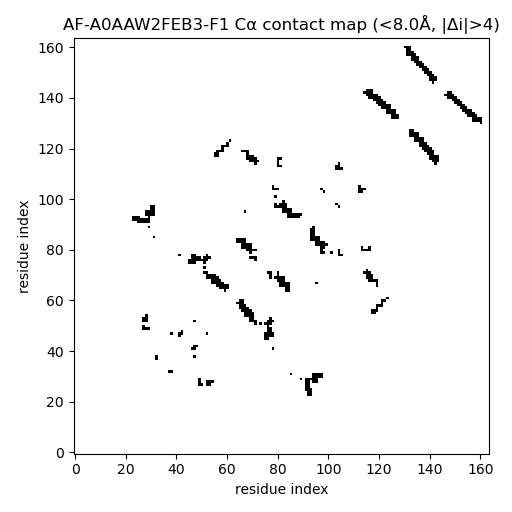97.62 96 LEU A N 1
ATOM 732 C CA . LEU A 1 96 ? -4.101 2.035 -4.066 1.00 97.62 96 LEU A CA 1
ATOM 733 C C . LEU A 1 96 ? -3.140 3.220 -4.176 1.00 97.62 96 LEU A C 1
ATOM 735 O O . LEU A 1 96 ? -2.304 3.276 -5.075 1.00 97.62 96 LEU A O 1
ATOM 739 N N . SER A 1 97 ? -3.237 4.168 -3.253 1.00 97.38 97 SER A N 1
ATOM 740 C CA . SER A 1 97 ? -2.320 5.302 -3.173 1.00 97.38 97 SER A CA 1
ATOM 741 C C . SER A 1 97 ? -1.155 4.972 -2.249 1.00 97.38 97 SER A C 1
ATOM 743 O O . SER A 1 97 ? -1.393 4.752 -1.060 1.00 97.38 97 SER A O 1
ATOM 745 N N . PRO A 1 98 ? 0.092 4.911 -2.748 1.00 95.12 98 PRO A N 1
ATOM 746 C CA . PRO A 1 98 ? 1.261 4.661 -1.913 1.00 95.12 98 PRO A CA 1
ATOM 747 C C . PRO A 1 98 ? 1.328 5.644 -0.760 1.00 95.12 98 PRO A C 1
ATOM 749 O O . PRO A 1 98 ? 1.106 6.838 -0.941 1.00 95.12 98 PRO A O 1
ATOM 752 N N . TYR A 1 99 ? 1.636 5.129 0.422 1.00 91.06 99 TYR A N 1
ATOM 753 C CA . TYR A 1 99 ? 1.605 5.923 1.634 1.00 91.06 99 TYR A CA 1
ATOM 754 C C . TYR A 1 99 ? 2.997 6.072 2.260 1.00 91.06 99 TYR A C 1
ATOM 756 O O . TYR A 1 99 ? 3.715 5.070 2.362 1.00 91.06 99 TYR A O 1
ATOM 764 N N . PRO A 1 100 ? 3.353 7.270 2.768 1.00 88.62 100 PRO A N 1
ATOM 765 C CA . PRO A 1 100 ? 2.683 8.562 2.546 1.00 88.62 100 PRO A CA 1
ATOM 766 C C . PRO A 1 100 ? 2.635 9.020 1.083 1.00 88.62 100 PRO A C 1
ATOM 768 O O . PRO A 1 100 ? 1.681 9.686 0.699 1.00 88.62 100 PRO A O 1
ATOM 771 N N . ASP A 1 101 ? 3.636 8.630 0.295 1.00 90.31 101 ASP A N 1
ATOM 772 C CA . ASP A 1 101 ? 3.777 8.928 -1.131 1.00 90.31 101 ASP A CA 1
ATOM 773 C C . ASP A 1 101 ? 4.856 8.010 -1.755 1.00 90.31 101 ASP A C 1
ATOM 775 O O . ASP A 1 101 ? 5.505 7.226 -1.050 1.00 90.31 101 ASP A O 1
ATOM 779 N N . TRP A 1 102 ? 5.074 8.094 -3.074 1.00 90.19 102 TRP A N 1
ATOM 780 C CA . TRP A 1 102 ? 6.041 7.260 -3.805 1.00 90.19 102 TRP A CA 1
ATOM 781 C C . TRP A 1 102 ? 7.494 7.382 -3.310 1.00 90.19 102 TRP A C 1
ATOM 783 O O . TRP A 1 102 ? 8.266 6.424 -3.439 1.00 90.19 102 TRP A O 1
ATOM 793 N N . SER A 1 103 ? 7.892 8.507 -2.701 1.00 85.56 103 SER A N 1
ATOM 794 C CA . SER A 1 103 ? 9.275 8.727 -2.244 1.00 85.56 103 SER A CA 1
ATOM 795 C C . SER A 1 103 ? 9.706 7.759 -1.133 1.00 85.56 103 SER A C 1
ATOM 797 O O . SER A 1 103 ? 10.900 7.481 -0.977 1.00 85.56 103 SER A O 1
ATOM 799 N N . TRP A 1 104 ? 8.736 7.181 -0.419 1.00 82.12 104 TRP A N 1
ATOM 800 C CA . TRP A 1 104 ? 8.950 6.202 0.649 1.00 82.12 104 TRP A CA 1
ATOM 801 C C . TRP A 1 104 ? 9.215 4.779 0.156 1.00 82.12 104 TRP A C 1
ATOM 803 O O . TRP A 1 104 ? 9.727 3.957 0.919 1.00 82.12 104 TRP A O 1
ATOM 813 N N . HIS A 1 105 ? 8.894 4.495 -1.108 1.00 81.62 105 HIS A N 1
ATOM 814 C CA . HIS A 1 105 ? 8.953 3.149 -1.693 1.00 81.62 105 HIS A CA 1
ATOM 815 C C . HIS A 1 105 ? 10.051 3.001 -2.755 1.00 81.62 105 HIS A C 1
ATOM 817 O O . HIS A 1 105 ? 10.341 1.891 -3.204 1.00 81.62 105 HIS A O 1
ATOM 823 N N . ASN A 1 106 ? 10.703 4.106 -3.130 1.00 69.31 106 ASN A N 1
ATOM 824 C CA . ASN A 1 106 ? 11.741 4.109 -4.154 1.00 69.31 106 ASN A CA 1
ATOM 825 C C . ASN A 1 106 ? 13.052 3.471 -3.651 1.00 69.31 106 ASN A C 1
ATOM 827 O O . ASN A 1 106 ? 13.570 3.802 -2.581 1.00 69.31 106 ASN A O 1
ATOM 831 N N . SER A 1 107 ? 13.618 2.566 -4.446 1.00 57.06 107 SER A N 1
ATOM 832 C CA . SER A 1 107 ? 14.621 1.564 -4.050 1.00 57.06 107 SER A CA 1
ATOM 833 C C . SER A 1 107 ? 16.068 2.052 -3.907 1.00 57.06 107 SER A C 1
ATOM 835 O O . SER A 1 107 ? 16.978 1.227 -3.864 1.00 57.06 107 SER A O 1
ATOM 837 N N . ASN A 1 108 ? 16.327 3.357 -3.787 1.00 52.25 108 ASN A N 1
ATOM 838 C CA . ASN A 1 108 ? 17.684 3.810 -3.467 1.00 52.25 108 ASN A CA 1
ATOM 839 C C . ASN A 1 108 ? 17.973 3.527 -1.984 1.00 52.25 108 ASN A C 1
ATOM 841 O O . ASN A 1 108 ? 17.514 4.253 -1.099 1.00 52.25 108 ASN A O 1
ATOM 845 N N . CYS A 1 109 ? 18.690 2.419 -1.760 1.00 45.22 109 CYS A N 1
ATOM 846 C CA . CYS A 1 109 ? 19.155 1.836 -0.502 1.00 45.22 109 CYS A CA 1
ATOM 847 C C . CYS A 1 109 ? 19.519 2.862 0.575 1.00 45.22 109 CYS A C 1
ATOM 849 O O . CYS A 1 109 ? 20.676 3.225 0.763 1.00 45.22 109 CYS A O 1
ATOM 851 N N . THR A 1 110 ? 18.524 3.273 1.346 1.00 46.16 110 THR A N 1
ATOM 852 C CA . THR A 1 110 ? 18.718 3.934 2.629 1.00 46.16 110 THR A CA 1
ATOM 853 C C . THR A 1 110 ? 17.799 3.234 3.615 1.00 46.16 110 THR A C 1
ATOM 855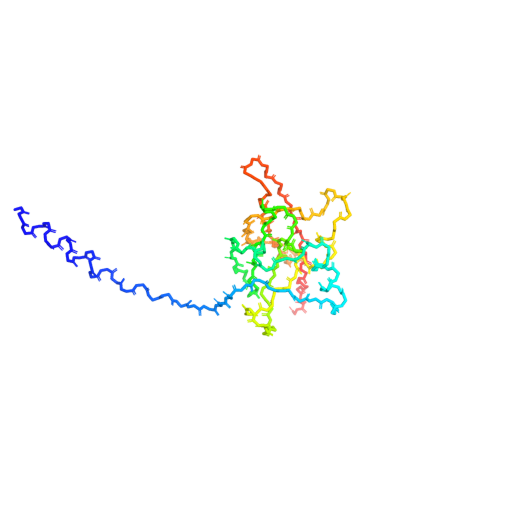 O O . THR A 1 110 ? 16.614 3.053 3.338 1.00 46.16 110 THR A O 1
ATOM 858 N N . CYS A 1 111 ? 18.330 2.828 4.769 1.00 52.47 111 CYS A N 1
ATOM 859 C CA . CYS A 1 111 ? 17.599 2.132 5.841 1.00 52.47 111 CYS A CA 1
ATOM 860 C C . CYS A 1 111 ? 16.424 2.939 6.443 1.00 52.47 111 CYS A C 1
ATOM 862 O O . CYS A 1 111 ? 15.829 2.521 7.429 1.00 52.47 111 CYS A O 1
ATOM 864 N N . ASN A 1 112 ? 16.090 4.086 5.848 1.00 52.31 112 ASN A N 1
ATOM 865 C CA . ASN A 1 112 ? 15.006 4.984 6.223 1.00 52.31 112 ASN A CA 1
ATOM 866 C C . ASN A 1 112 ? 13.728 4.759 5.390 1.00 52.31 112 ASN A C 1
ATOM 868 O O . ASN A 1 112 ? 12.789 5.540 5.510 1.00 52.31 112 ASN A O 1
ATOM 872 N N . ARG A 1 113 ? 13.691 3.740 4.520 1.00 59.50 113 ARG A N 1
ATOM 873 C CA . ARG A 1 113 ? 12.574 3.467 3.598 1.00 59.50 113 ARG A CA 1
ATOM 874 C C . ARG A 1 113 ? 11.879 2.144 3.889 1.00 59.50 113 ARG A C 1
ATOM 876 O O . ARG A 1 113 ? 12.455 1.250 4.512 1.00 59.50 113 ARG A O 1
ATOM 883 N N . PHE A 1 114 ? 10.637 2.010 3.424 1.00 61.81 114 PHE A N 1
ATOM 884 C CA . PHE A 1 114 ? 9.888 0.768 3.577 1.00 61.81 114 PHE A CA 1
ATOM 885 C C . PHE A 1 114 ? 10.430 -0.292 2.624 1.00 61.81 114 PHE A C 1
ATOM 887 O O . PHE A 1 114 ? 10.385 -0.151 1.404 1.00 61.81 114 PHE A O 1
ATOM 894 N N . THR A 1 115 ? 10.964 -1.366 3.191 1.00 64.19 115 THR A N 1
ATOM 895 C CA . THR A 1 115 ? 11.501 -2.489 2.419 1.00 64.19 115 THR A CA 1
ATOM 896 C C . THR A 1 115 ? 10.482 -3.611 2.290 1.00 64.19 115 THR A C 1
ATOM 898 O O . THR A 1 115 ? 10.327 -4.177 1.210 1.00 64.19 115 THR A O 1
ATOM 901 N N . ASN A 1 116 ? 9.769 -3.919 3.373 1.00 69.12 116 ASN A N 1
ATOM 902 C CA . ASN A 1 116 ? 8.755 -4.960 3.416 1.00 69.12 116 ASN A CA 1
ATOM 903 C C . ASN A 1 116 ? 7.784 -4.675 4.570 1.00 69.12 116 ASN A C 1
ATOM 905 O O . ASN A 1 116 ? 8.233 -4.435 5.684 1.00 69.12 116 ASN A O 1
ATOM 909 N N . ILE A 1 117 ? 6.474 -4.642 4.334 1.00 66.00 117 ILE A N 1
ATOM 910 C CA . ILE A 1 117 ? 5.478 -4.331 5.371 1.00 66.00 117 ILE A CA 1
ATOM 911 C C . ILE A 1 117 ? 4.430 -5.428 5.357 1.00 66.00 117 ILE A C 1
ATOM 913 O O . ILE A 1 117 ? 3.714 -5.577 4.374 1.00 66.00 117 ILE A O 1
ATOM 917 N N . HIS A 1 118 ? 4.330 -6.176 6.455 1.00 71.25 118 HIS A N 1
ATOM 918 C CA . HIS A 1 118 ? 3.359 -7.263 6.572 1.00 71.25 118 HIS A CA 1
ATOM 919 C C . HIS A 1 118 ? 2.080 -6.833 7.281 1.00 71.25 118 HIS A C 1
ATOM 921 O O . HIS A 1 118 ? 0.991 -7.180 6.839 1.00 71.25 118 HIS A O 1
ATOM 927 N N . ARG A 1 119 ? 2.212 -6.100 8.390 1.00 70.62 119 ARG A N 1
ATOM 928 C CA . ARG A 1 119 ? 1.079 -5.675 9.218 1.00 70.62 119 ARG A CA 1
ATOM 929 C C . ARG A 1 119 ? 1.166 -4.204 9.542 1.00 70.62 119 ARG A C 1
ATOM 931 O O . ARG A 1 119 ? 2.275 -3.691 9.726 1.00 70.62 119 ARG A O 1
ATOM 938 N N . VAL A 1 120 ? -0.003 -3.584 9.642 1.00 71.56 120 VAL A N 1
ATOM 939 C CA . VAL A 1 120 ? -0.159 -2.206 10.089 1.00 71.56 120 VAL A CA 1
ATOM 940 C C . VAL A 1 120 ? -1.218 -2.148 11.173 1.00 71.56 120 VAL A C 1
ATOM 942 O O . VAL A 1 120 ? -2.394 -2.404 10.938 1.00 71.56 120 VAL A O 1
ATOM 945 N N . ASP A 1 121 ? -0.774 -1.747 12.357 1.00 71.12 121 ASP A N 1
ATOM 946 C CA . ASP A 1 121 ? -1.656 -1.351 13.445 1.00 71.12 121 ASP A CA 1
ATOM 947 C C . ASP A 1 121 ? -1.711 0.172 13.502 1.00 71.12 121 ASP A C 1
ATOM 949 O O . ASP A 1 121 ? -0.660 0.823 13.514 1.00 71.12 121 ASP A O 1
ATOM 953 N N . VAL A 1 122 ? -2.923 0.725 13.496 1.00 66.25 122 VAL A N 1
ATOM 954 C CA . VAL A 1 122 ? -3.158 2.163 13.605 1.00 66.25 122 VAL A CA 1
ATOM 955 C C . VAL A 1 122 ? -3.808 2.430 14.951 1.00 66.25 122 VAL A C 1
ATOM 957 O O . VAL A 1 122 ? -4.975 2.118 15.154 1.00 66.25 122 VAL A O 1
ATOM 960 N N . SER A 1 123 ? -3.059 3.054 15.857 1.00 61.31 123 SER A N 1
ATOM 961 C CA . SER A 1 123 ? -3.595 3.508 17.142 1.00 61.31 123 SER A CA 1
ATOM 962 C C . SER A 1 123 ? -3.503 5.027 17.253 1.00 61.31 123 SER A C 1
ATOM 964 O O . SER A 1 123 ? -2.440 5.602 16.982 1.00 61.31 123 SER A O 1
ATOM 966 N N . ILE A 1 124 ? -4.583 5.673 17.695 1.00 56.19 124 ILE A N 1
ATOM 967 C CA . ILE A 1 124 ? -4.565 7.084 18.080 1.00 56.19 124 ILE A CA 1
ATOM 968 C C . ILE A 1 124 ? -4.165 7.194 19.547 1.00 56.19 124 ILE A C 1
ATOM 970 O O . ILE A 1 124 ? -4.817 6.653 20.435 1.00 56.19 124 ILE A O 1
ATOM 974 N N . THR A 1 125 ? -3.097 7.944 19.813 1.00 57.34 125 THR A N 1
ATOM 975 C CA . THR A 1 125 ? -2.794 8.419 21.167 1.00 57.34 125 THR A CA 1
ATOM 976 C C . THR A 1 125 ? -3.069 9.915 21.238 1.00 57.34 125 THR A C 1
ATOM 978 O O . THR A 1 125 ? -2.458 10.702 20.508 1.00 57.34 125 THR A O 1
ATOM 981 N N . ILE A 1 126 ? -3.998 10.306 22.112 1.00 51.22 126 ILE A N 1
ATOM 982 C CA . ILE A 1 126 ? -4.327 11.709 22.372 1.00 51.22 126 ILE A CA 1
ATOM 983 C C . ILE A 1 126 ? -3.344 12.242 23.410 1.00 51.22 126 ILE A C 1
ATOM 985 O O . ILE A 1 126 ? -3.299 11.754 24.539 1.00 51.22 126 ILE A O 1
ATOM 989 N N . PHE A 1 127 ? -2.584 13.272 23.043 1.00 51.06 127 PHE A N 1
ATOM 990 C CA . PHE A 1 127 ? -1.798 14.046 23.995 1.00 51.06 127 PHE A CA 1
ATOM 991 C C . PHE A 1 127 ? -2.449 15.415 24.173 1.00 51.06 127 PHE A C 1
ATOM 993 O O . PHE A 1 127 ? -2.479 16.236 23.254 1.00 51.06 127 PHE A O 1
ATOM 1000 N N . SER A 1 128 ? -2.970 15.653 25.375 1.00 46.56 128 SER A N 1
ATOM 1001 C CA . SER A 1 128 ? -3.481 16.955 25.795 1.00 46.56 128 SER A CA 1
ATOM 1002 C C . SER A 1 128 ? -2.443 17.641 26.682 1.00 46.56 128 SER A C 1
ATOM 1004 O O . SER A 1 128 ? -2.028 17.100 27.706 1.00 46.56 128 SER A O 1
ATOM 1006 N N . SER A 1 129 ? -2.005 18.830 26.274 1.00 53.16 129 SER A N 1
ATOM 1007 C CA . SER A 1 129 ? -1.279 19.789 27.108 1.00 53.16 129 SER A CA 1
ATOM 1008 C C . SER A 1 129 ? -2.168 21.015 27.324 1.00 53.16 129 SER A C 1
ATOM 1010 O O . SER A 1 129 ? -3.064 21.287 26.526 1.00 53.16 129 SER A O 1
ATOM 1012 N N . THR A 1 130 ? -1.889 21.812 28.357 1.00 51.84 130 THR A N 1
ATOM 1013 C CA . THR A 1 130 ? -2.596 23.072 28.650 1.00 51.84 130 THR A CA 1
ATOM 1014 C C . THR A 1 130 ? -2.642 24.048 27.469 1.00 51.84 130 THR A C 1
ATOM 1016 O O . THR A 1 130 ? -3.510 24.914 27.439 1.00 51.84 130 THR A O 1
ATOM 1019 N N . LYS A 1 131 ? -1.745 23.901 26.482 1.00 44.66 131 LYS A N 1
ATOM 1020 C CA . LYS A 1 131 ? -1.617 24.803 25.328 1.00 44.66 131 LYS A CA 1
ATOM 1021 C C . LYS A 1 131 ? -2.013 24.191 23.974 1.00 44.66 131 LYS A C 1
ATOM 1023 O O . LYS A 1 131 ? -2.342 24.941 23.063 1.00 44.66 131 LYS A O 1
ATOM 1028 N N . TYR A 1 132 ? -1.998 22.862 23.828 1.00 42.59 132 TYR A N 1
ATOM 1029 C CA . TYR A 1 132 ? -2.260 22.174 22.555 1.00 42.59 132 TYR A CA 1
ATOM 1030 C C . TYR A 1 132 ? -2.868 20.789 22.790 1.00 42.59 132 TYR A C 1
ATOM 1032 O O . TYR A 1 132 ? -2.423 20.062 23.678 1.00 42.59 132 TYR A O 1
ATOM 1040 N N . SER A 1 133 ? -3.818 20.394 21.942 1.00 44.28 133 SER A N 1
ATOM 1041 C CA . SER A 1 133 ? -4.136 18.979 21.717 1.00 44.28 133 SER A CA 1
ATOM 1042 C C . SER A 1 133 ? -3.516 18.551 20.394 1.00 44.28 133 SER A C 1
ATOM 1044 O O . SER A 1 133 ? -3.693 19.227 19.378 1.00 44.28 133 SER A O 1
ATOM 1046 N N . TYR A 1 134 ? -2.766 17.452 20.410 1.00 51.22 134 TYR A N 1
ATOM 1047 C CA . TYR A 1 134 ? -2.246 16.840 19.191 1.00 51.22 134 TYR A CA 1
ATOM 1048 C C . TYR A 1 134 ? -2.510 15.335 19.189 1.00 51.22 134 TYR A C 1
ATOM 1050 O O . TYR A 1 134 ? -2.463 14.663 20.224 1.00 51.22 134 TYR A O 1
ATOM 1058 N N . PHE A 1 135 ? -2.792 14.819 17.997 1.00 47.00 135 PHE A N 1
ATOM 1059 C CA . PHE A 1 135 ? -2.997 13.399 17.746 1.00 47.00 135 PHE A CA 1
ATOM 1060 C C . PHE A 1 135 ? -1.683 12.798 17.264 1.00 47.00 135 PHE A C 1
ATOM 1062 O O . PHE A 1 135 ? -1.033 13.357 16.380 1.00 47.00 135 PHE A O 1
ATOM 1069 N N . VAL A 1 136 ? -1.284 11.667 17.845 1.00 46.69 136 VAL A N 1
ATOM 1070 C CA . VAL A 1 136 ? -0.189 10.852 17.316 1.00 46.69 136 VAL A CA 1
ATOM 1071 C C . 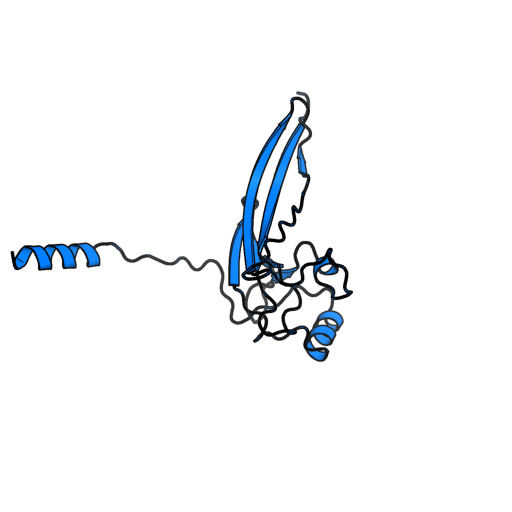VAL A 1 136 ? -0.800 9.578 16.757 1.00 46.69 136 VAL A C 1
ATOM 1073 O O . VAL A 1 136 ? -1.287 8.741 17.515 1.00 46.69 136 VAL A O 1
ATOM 1076 N N . ILE A 1 137 ? -0.766 9.440 15.432 1.00 46.56 137 ILE A N 1
ATOM 1077 C CA . ILE A 1 137 ? -1.072 8.177 14.761 1.00 46.56 137 ILE A CA 1
ATOM 1078 C C . ILE A 1 137 ? 0.178 7.308 14.881 1.00 46.56 137 ILE A C 1
ATOM 1080 O O . ILE A 1 137 ? 1.212 7.619 14.289 1.00 46.56 137 ILE A O 1
ATOM 1084 N N . LYS A 1 138 ? 0.121 6.245 15.683 1.00 49.31 138 LYS A N 1
ATOM 1085 C CA . LYS A 1 138 ? 1.203 5.259 15.748 1.00 49.31 138 LYS A CA 1
ATOM 1086 C C . LYS A 1 138 ? 0.890 4.166 14.733 1.00 49.31 138 LYS A C 1
ATOM 1088 O O . LYS A 1 138 ? -0.078 3.441 14.916 1.00 49.31 138 LYS A O 1
ATOM 1093 N N . ILE A 1 139 ? 1.705 4.090 13.682 1.00 52.06 139 ILE A N 1
ATOM 1094 C CA . ILE A 1 139 ? 1.688 3.006 12.695 1.00 52.06 139 ILE A CA 1
ATOM 1095 C C . ILE A 1 139 ? 2.767 2.006 13.117 1.00 52.06 139 ILE A C 1
ATOM 1097 O O . ILE A 1 139 ? 3.952 2.335 13.082 1.00 52.06 139 ILE A O 1
ATOM 1101 N N . ILE A 1 140 ? 2.384 0.809 13.568 1.00 52.66 140 ILE A N 1
ATOM 1102 C CA . ILE A 1 140 ? 3.352 -0.254 13.886 1.00 52.66 140 ILE A CA 1
ATOM 1103 C C . ILE A 1 140 ? 3.537 -1.120 12.645 1.00 52.66 140 ILE A C 1
ATOM 1105 O O . ILE A 1 140 ? 2.598 -1.767 12.195 1.00 52.66 140 ILE A O 1
ATOM 1109 N N . ILE A 1 141 ? 4.759 -1.135 12.114 1.00 53.78 141 ILE A N 1
ATOM 1110 C CA . ILE A 1 141 ? 5.127 -1.854 10.895 1.00 53.78 141 ILE A CA 1
ATOM 1111 C C . ILE A 1 141 ? 5.961 -3.081 11.271 1.00 53.78 141 ILE A C 1
ATOM 1113 O O . ILE A 1 141 ? 7.016 -2.955 11.891 1.00 53.78 141 ILE A O 1
ATOM 1117 N N . LYS A 1 142 ? 5.518 -4.280 10.880 1.00 52.41 142 LYS A N 1
ATOM 1118 C CA . LYS A 1 142 ? 6.325 -5.507 11.016 1.00 52.41 142 LYS A CA 1
ATOM 1119 C C . LYS A 1 142 ? 6.955 -5.869 9.669 1.00 52.41 142 LYS A C 1
ATOM 1121 O O . LYS A 1 142 ? 6.225 -6.120 8.712 1.00 52.41 142 LYS A O 1
ATOM 1126 N N . ILE A 1 143 ? 8.292 -5.883 9.607 1.00 55.75 143 ILE A N 1
ATOM 1127 C CA . ILE A 1 143 ? 9.061 -6.018 8.354 1.00 55.75 143 ILE A CA 1
ATOM 1128 C C . ILE A 1 143 ? 9.427 -7.474 8.028 1.00 55.75 143 ILE A C 1
ATOM 1130 O O . ILE A 1 143 ? 9.521 -7.840 6.862 1.00 55.75 143 ILE A O 1
ATOM 1134 N N . THR A 1 144 ? 9.634 -8.332 9.031 1.00 50.09 144 THR A N 1
ATOM 1135 C CA . THR A 1 144 ? 9.980 -9.755 8.824 1.00 50.09 144 THR A CA 1
ATOM 1136 C C . THR A 1 144 ? 9.576 -10.590 10.041 1.00 50.09 144 THR A C 1
ATOM 1138 O O . THR A 1 144 ? 9.328 -10.040 11.117 1.00 50.09 144 THR A O 1
ATOM 1141 N N . HIS A 1 145 ? 9.533 -11.923 9.907 1.00 47.59 145 HIS A N 1
ATOM 1142 C CA . HIS A 1 145 ? 9.110 -12.838 10.979 1.00 47.59 145 HIS A CA 1
ATOM 1143 C C . HIS A 1 145 ? 9.851 -12.640 12.323 1.00 47.59 145 HIS A C 1
ATOM 1145 O O . HIS A 1 145 ? 9.237 -12.893 13.357 1.00 47.59 145 HIS A O 1
ATOM 1151 N N . ASN A 1 146 ? 11.081 -12.095 12.328 1.00 38.66 146 ASN A N 1
ATOM 1152 C CA . ASN A 1 146 ? 11.912 -11.921 13.532 1.00 38.66 146 ASN A CA 1
ATOM 1153 C C . ASN A 1 146 ? 12.501 -10.512 13.779 1.00 38.66 146 ASN A C 1
ATOM 1155 O O . ASN A 1 146 ? 13.195 -10.338 14.777 1.00 38.66 146 ASN A O 1
ATOM 1159 N N . LEU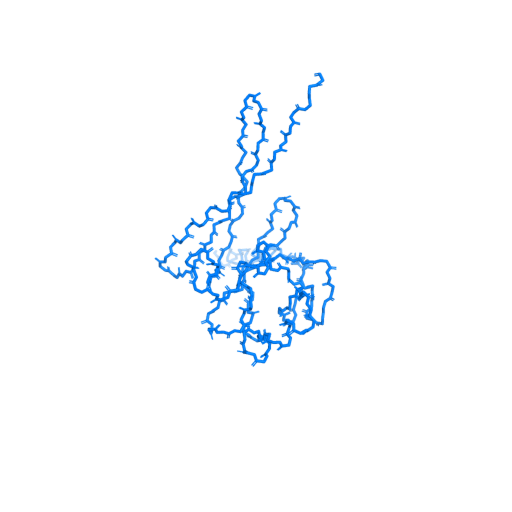 A 1 147 ? 12.228 -9.495 12.948 1.00 41.66 147 LEU A N 1
ATOM 1160 C CA . LEU A 1 147 ? 12.664 -8.114 13.224 1.00 41.66 147 LEU A CA 1
ATOM 1161 C C . LEU A 1 147 ? 11.469 -7.162 13.346 1.00 41.66 147 LEU A C 1
ATOM 1163 O O . LEU A 1 147 ? 10.736 -6.901 12.388 1.00 41.66 147 LEU A O 1
ATOM 1167 N N . LEU A 1 148 ? 11.291 -6.629 14.556 1.00 39.72 148 LEU A N 1
ATOM 1168 C CA . LEU A 1 148 ? 10.344 -5.566 14.864 1.00 39.72 148 LEU A CA 1
ATOM 1169 C C . LEU A 1 148 ? 11.032 -4.216 14.619 1.00 39.72 148 LEU A C 1
ATOM 1171 O O . LEU A 1 148 ? 11.663 -3.662 15.514 1.00 39.72 148 LEU A O 1
ATOM 1175 N N . CYS A 1 149 ? 10.933 -3.679 13.407 1.00 40.59 149 CYS A N 1
ATOM 1176 C CA . CYS A 1 149 ? 11.345 -2.301 13.164 1.00 40.59 149 CYS A CA 1
ATOM 1177 C C . CYS A 1 149 ? 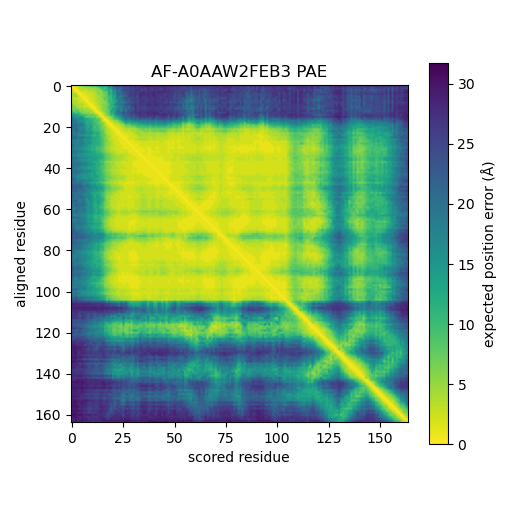10.160 -1.381 13.484 1.00 40.59 149 CYS A C 1
ATOM 1179 O O . CYS A 1 149 ? 9.312 -1.129 12.633 1.00 40.59 149 CYS A O 1
ATOM 1181 N N . ILE A 1 150 ? 10.064 -0.906 14.731 1.00 41.78 150 ILE A N 1
ATOM 1182 C CA . ILE A 1 150 ? 9.026 0.057 15.126 1.00 41.78 150 ILE A CA 1
ATOM 1183 C C . ILE A 1 150 ? 9.368 1.416 14.503 1.00 41.78 150 ILE A C 1
ATOM 1185 O O . ILE A 1 150 ? 10.047 2.243 15.111 1.00 41.78 150 ILE A O 1
ATOM 1189 N N . MET A 1 151 ? 8.902 1.667 13.281 1.00 40.62 151 MET A N 1
ATOM 1190 C CA . MET A 1 151 ? 8.988 3.000 12.695 1.00 40.62 151 MET A CA 1
ATOM 1191 C C . MET A 1 151 ? 7.848 3.860 13.248 1.00 40.62 151 MET A C 1
ATOM 1193 O O . MET A 1 151 ? 6.701 3.748 12.832 1.00 40.62 151 MET A O 1
ATOM 1197 N N . HIS A 1 152 ? 8.154 4.727 14.213 1.00 40.09 152 HIS A N 1
ATOM 1198 C CA . HIS A 1 152 ? 7.203 5.729 14.692 1.00 40.09 152 HIS A CA 1
ATOM 1199 C C . HIS A 1 152 ? 7.060 6.855 13.658 1.00 40.09 152 HIS A C 1
ATOM 1201 O O . HIS A 1 152 ? 7.763 7.863 13.733 1.00 40.09 152 HIS A O 1
ATOM 1207 N N . ILE A 1 153 ? 6.128 6.724 12.714 1.00 41.53 153 ILE A N 1
ATOM 1208 C CA . ILE A 1 153 ? 5.736 7.847 11.852 1.00 41.53 153 ILE A CA 1
ATOM 1209 C C . ILE A 1 153 ? 4.915 8.818 12.706 1.00 41.53 153 ILE A C 1
ATOM 1211 O O . ILE A 1 153 ? 3.723 8.629 12.923 1.00 41.53 153 ILE A O 1
ATOM 1215 N N . ARG A 1 154 ? 5.565 9.848 13.257 1.00 37.41 154 ARG A N 1
ATOM 1216 C CA . ARG A 1 154 ? 4.888 10.911 14.010 1.00 37.41 154 ARG A CA 1
ATOM 1217 C C . ARG A 1 154 ? 4.299 11.933 13.040 1.00 37.41 154 ARG A C 1
ATOM 1219 O O . ARG A 1 154 ? 4.956 12.917 12.715 1.00 37.41 154 ARG A O 1
ATOM 1226 N N . LEU A 1 155 ? 3.051 11.745 12.627 1.00 35.41 155 LEU A N 1
ATOM 1227 C CA . LEU A 1 155 ? 2.272 12.837 12.040 1.00 35.41 155 LEU A CA 1
ATOM 1228 C C . LEU A 1 155 ? 1.775 13.731 13.174 1.00 35.41 155 LEU A C 1
ATOM 1230 O O . LEU A 1 155 ? 0.975 13.297 13.997 1.00 35.41 155 LEU A O 1
ATOM 1234 N N . ARG A 1 156 ? 2.289 14.963 13.255 1.00 34.47 156 ARG A N 1
ATOM 1235 C CA . ARG A 1 156 ? 1.765 15.984 14.169 1.00 34.47 156 ARG A CA 1
ATOM 1236 C C . ARG A 1 156 ? 0.695 16.788 13.442 1.00 34.47 156 ARG A C 1
ATOM 1238 O O . ARG A 1 156 ? 1.026 17.662 12.649 1.00 34.47 156 ARG A O 1
ATOM 1245 N N . ALA A 1 157 ? -0.571 16.517 13.737 1.00 35.84 157 ALA A N 1
ATOM 1246 C CA . ALA A 1 157 ? -1.645 17.461 13.450 1.00 35.84 157 ALA A CA 1
ATOM 1247 C C . ALA A 1 157 ? -1.815 18.382 14.668 1.00 35.84 157 ALA A C 1
ATOM 1249 O O . ALA A 1 157 ? -2.010 17.903 15.787 1.00 35.84 157 ALA A O 1
ATOM 1250 N N . TYR A 1 158 ? -1.694 19.693 14.460 1.00 35.75 158 TYR A N 1
ATOM 1251 C CA . TYR A 1 158 ? -1.862 20.702 15.505 1.00 35.75 158 TYR A CA 1
ATOM 1252 C C . TYR A 1 158 ? -3.295 21.235 15.465 1.00 35.75 158 TYR A C 1
ATOM 1254 O O . TYR A 1 158 ? -3.678 21.880 14.493 1.00 35.75 158 TYR A O 1
ATOM 1262 N N . ALA A 1 159 ? -4.076 21.008 16.523 1.00 39.44 159 ALA A N 1
ATOM 1263 C CA . ALA A 1 159 ? -5.300 21.769 16.750 1.00 39.44 159 ALA A CA 1
ATOM 1264 C C . ALA A 1 159 ? -4.953 22.986 17.622 1.00 39.44 159 ALA A C 1
ATOM 1266 O O . ALA A 1 159 ? -4.590 22.838 18.793 1.00 39.44 159 ALA A O 1
ATOM 1267 N N . ILE A 1 160 ? -5.020 24.191 17.049 1.00 40.16 160 ILE A N 1
ATOM 1268 C CA . ILE A 1 160 ? -4.911 25.438 17.815 1.00 40.16 160 ILE A CA 1
ATOM 1269 C C . ILE A 1 160 ? -6.258 25.646 18.504 1.00 40.16 160 ILE A C 1
ATOM 1271 O O . ILE A 1 160 ? -7.285 25.766 17.839 1.00 40.16 160 ILE A O 1
ATOM 1275 N N . ARG A 1 161 ? -6.271 25.667 19.840 1.00 45.44 161 ARG A N 1
ATOM 1276 C CA . ARG A 1 161 ? -7.472 26.032 20.595 1.00 45.44 161 ARG A CA 1
ATOM 1277 C C . ARG A 1 161 ? -7.716 27.524 20.359 1.00 45.44 161 ARG A C 1
ATOM 1279 O O . ARG A 1 161 ? -6.915 28.343 20.802 1.00 45.44 161 ARG A O 1
ATOM 1286 N N . GLY A 1 162 ? -8.760 27.866 19.608 1.00 45.06 162 GLY A N 1
ATOM 1287 C CA . GLY A 1 162 ? -9.205 29.252 19.486 1.00 45.06 162 GLY A CA 1
ATOM 1288 C C . GLY A 1 162 ? -9.622 29.767 20.861 1.00 45.06 162 GLY A C 1
ATOM 1289 O O . GLY A 1 162 ? -10.388 29.098 21.552 1.00 45.06 162 GLY A O 1
ATOM 1290 N N . ASN A 1 163 ? -9.082 30.915 21.270 1.00 43.88 163 ASN A N 1
ATOM 1291 C CA . ASN A 1 163 ? -9.584 31.641 22.432 1.00 43.88 163 ASN A CA 1
ATOM 1292 C C . ASN A 1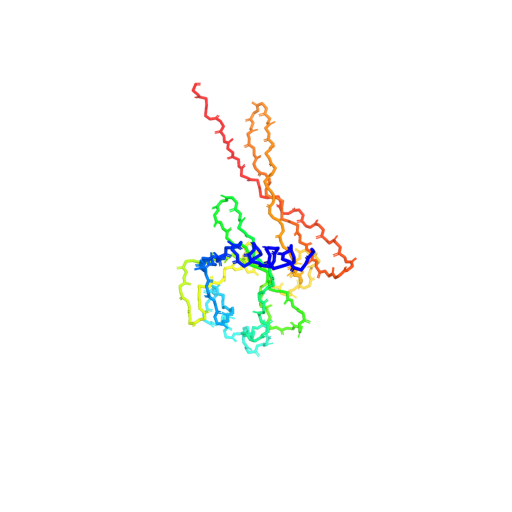 163 ? -10.951 32.228 22.060 1.00 43.88 163 ASN A C 1
ATOM 1294 O O . ASN A 1 163 ? -11.014 33.175 21.277 1.00 43.88 163 ASN A O 1
ATOM 1298 N N . THR A 1 164 ? -12.013 31.662 22.622 1.00 40.50 164 THR A N 1
ATOM 1299 C CA . THR A 1 164 ? -13.261 32.382 22.906 1.00 40.50 164 THR A CA 1
ATOM 1300 C C . THR A 1 164 ? -13.345 32.589 24.400 1.00 40.50 164 THR A C 1
ATOM 1302 O O . THR A 1 164 ? -13.144 31.571 25.106 1.00 40.50 164 THR A O 1
#

Mean predicted aligned error: 12.61 Å

Organism: NCBI:txid286306

Secondary structure (DSSP, 8-state):
-HHHHHHHHHHHHHS-----------SS--B--S-HHHHHHHHHTTSB-TTT----EEEE-TTS-EEEE---TTSSB-S-SEEEEEEEEETTEEEEEESS-GGGT--S--TTS-S---EEEEEEEEEE-SS-EEEEEEEEEE-BTTB--------EEEE-----

pLDDT: mean 73.74, std 20.46, range [34.47, 97.75]

Solvent-accessible surface area (backbone atoms only — not comparable to full-atom values): 9674 Å² total; per-residue (Å²): 115,78,64,59,57,53,53,53,53,52,52,59,70,66,64,60,87,81,80,81,79,80,86,74,68,69,82,37,58,51,62,66,63,97,40,72,65,58,49,48,54,30,42,76,71,42,33,36,34,53,90,50,27,47,79,72,34,77,38,74,39,95,89,68,51,36,38,39,19,17,32,44,84,86,49,74,9,35,60,47,31,37,22,30,65,47,93,47,83,46,99,32,26,57,19,28,35,38,49,95,39,66,82,43,37,56,84,75,90,50,99,88,47,70,79,35,25,50,43,65,46,75,44,83,47,82,47,78,52,102,81,39,47,37,50,36,49,42,45,45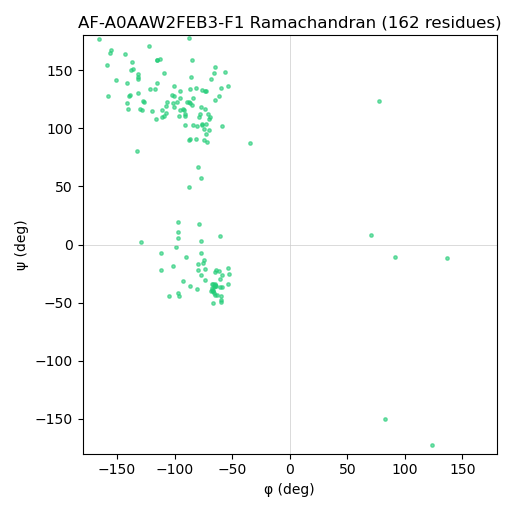,38,36,49,51,102,87,46,81,54,75,53,75,56,76,53,80,52,80,48,78,75,77,90,126

InterPro domains:
  IPR011042 Six-bladed beta-propeller, TolB-like [G3DSA:2.120.10.30] (21-124)
  IPR017996 Major royal jelly/yellow-related [PTHR10009] (4-122)

Foldseek 3Di:
DVVVVVVVVVVVVVPDDPDDDCPWFFPFAAADDPDPVRVVVCVVVQQADRVQQDWADWDADPVGWIKTAGFNPVPHHHQAGIFTFDPDADPGTTHTAHPPHSVQRDPPDDPNHQHTFRDWDWDWDWDDDPFWIWTQTQTFTDGDPPDRPRDRPGDTDTDGPDDD

Sequence (164 aa):
MKYLLLILVSAIVALGDVKLNVVFKWNYANFTWESREQMQAAVDSGNYSPLRSLMYDATKADDGRVFITLPKEFGPGTPATLATVSNIEGPGGLLLSPYPDWSWHNSNCTCNRFTNIHRVDVSITIFSSTKYSYFVIKIIIKITHNLLCIMHIRLRAYAIRGNT